Protein AF-A0A4Y9QJM5-F1 (afdb_monomer_lite)

Structure (mmCIF, N/CA/C/O backbone):
data_AF-A0A4Y9QJM5-F1
#
_entry.id   AF-A0A4Y9QJM5-F1
#
loop_
_atom_site.group_PDB
_atom_site.id
_atom_site.type_symbol
_atom_site.label_atom_id
_atom_site.label_alt_id
_atom_site.label_comp_id
_atom_site.label_asym_id
_atom_site.label_entity_id
_atom_site.label_seq_id
_atom_site.pdbx_PDB_ins_code
_atom_site.Cartn_x
_atom_site.Cartn_y
_atom_site.Cartn_z
_atom_site.occupancy
_atom_site.B_iso_or_equiv
_atom_site.auth_seq_id
_atom_site.auth_comp_id
_atom_site.auth_asym_id
_atom_site.auth_atom_id
_atom_site.pdbx_PDB_model_num
ATOM 1 N N . LEU A 1 1 ? -17.886 15.726 12.403 1.00 83.50 1 LEU A N 1
ATOM 2 C CA . LEU A 1 1 ? -17.466 14.812 13.496 1.00 83.50 1 LEU A CA 1
ATOM 3 C C . LEU A 1 1 ? -16.026 15.123 13.892 1.00 83.50 1 LEU A C 1
ATOM 5 O O . LEU A 1 1 ? -15.259 15.506 13.017 1.00 83.50 1 LEU A O 1
ATOM 9 N N . SER A 1 2 ? -15.636 14.933 15.158 1.00 97.12 2 SER A N 1
ATOM 10 C CA . SER A 1 2 ? -14.208 14.939 15.510 1.00 97.12 2 SER A CA 1
ATOM 11 C C . SER A 1 2 ? -13.506 13.706 14.911 1.00 97.12 2 SER A C 1
ATOM 13 O O . SER A 1 2 ? -14.159 12.671 14.732 1.00 97.12 2 SER A O 1
ATOM 15 N N . PRO A 1 3 ? -12.190 13.758 14.626 1.00 95.62 3 PRO A N 1
ATOM 16 C CA . PRO A 1 3 ? -11.461 12.617 14.066 1.00 95.62 3 PRO A CA 1
ATOM 17 C C . PRO A 1 3 ? -11.560 11.346 14.916 1.00 95.62 3 PRO A C 1
ATOM 19 O O . PRO A 1 3 ? -11.532 10.240 14.388 1.00 95.62 3 PRO A O 1
ATOM 22 N N . GLU A 1 4 ? -11.657 11.491 16.236 1.00 96.31 4 GLU A N 1
ATOM 23 C CA . GLU A 1 4 ? -11.785 10.367 17.162 1.00 96.31 4 GLU A CA 1
ATOM 24 C C . GLU A 1 4 ? -13.166 9.726 17.108 1.00 96.31 4 GLU A C 1
ATOM 26 O O . GLU A 1 4 ? -13.255 8.518 16.893 1.00 96.31 4 GLU A O 1
ATOM 31 N N . ARG A 1 5 ? -14.232 10.538 17.182 1.00 97.31 5 ARG A N 1
ATOM 32 C CA . ARG A 1 5 ? -15.596 10.026 17.019 1.00 97.31 5 ARG A CA 1
ATOM 33 C C . ARG A 1 5 ? -15.779 9.354 15.665 1.00 97.31 5 ARG A C 1
ATOM 35 O O . ARG A 1 5 ? -16.437 8.328 15.593 1.00 97.31 5 ARG A O 1
ATOM 42 N N . PHE A 1 6 ? -15.175 9.897 14.607 1.00 98.06 6 PHE A N 1
ATOM 43 C CA . PHE A 1 6 ? -15.260 9.288 13.282 1.00 98.06 6 PHE A CA 1
ATOM 44 C C . PHE A 1 6 ? -14.622 7.896 13.261 1.00 98.06 6 PHE A C 1
ATOM 46 O O . PHE A 1 6 ? -15.219 6.966 12.739 1.00 98.06 6 PHE A O 1
ATOM 53 N N . ARG A 1 7 ? -13.436 7.723 13.861 1.00 97.38 7 ARG A N 1
ATOM 54 C CA . ARG A 1 7 ? -12.781 6.406 13.927 1.00 97.38 7 ARG A CA 1
ATOM 55 C C . ARG A 1 7 ? -13.585 5.388 14.731 1.00 97.38 7 ARG A C 1
ATOM 57 O O . ARG A 1 7 ? -13.548 4.215 14.375 1.00 97.38 7 ARG A O 1
ATOM 64 N N . HIS A 1 8 ? -14.240 5.828 15.805 1.00 97.06 8 HIS A N 1
ATOM 65 C CA . HIS A 1 8 ? -15.094 4.966 16.616 1.00 97.06 8 HIS A CA 1
ATOM 66 C C . HIS A 1 8 ? -16.312 4.512 15.815 1.00 97.06 8 HIS A C 1
ATOM 68 O O . HIS A 1 8 ? -16.457 3.318 15.583 1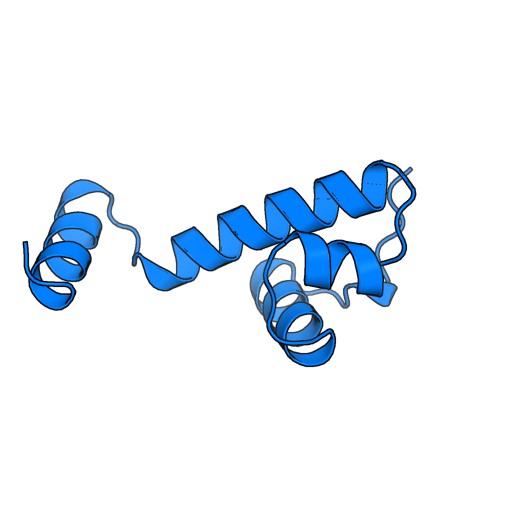.00 97.06 8 HIS A O 1
ATOM 74 N N . LEU A 1 9 ? -17.066 5.466 15.265 1.00 98.25 9 LEU A N 1
ATOM 75 C CA . LEU A 1 9 ? -18.246 5.175 14.455 1.00 98.25 9 LEU A CA 1
ATOM 76 C C . LEU A 1 9 ? -17.900 4.316 13.233 1.00 98.25 9 LEU A C 1
ATOM 78 O O . LEU A 1 9 ? -18.595 3.363 12.923 1.00 98.25 9 LEU A O 1
ATOM 82 N N . PHE A 1 10 ? -16.780 4.589 12.560 1.00 98.38 10 PHE A N 1
ATOM 83 C CA . PHE A 1 10 ? -16.336 3.770 11.432 1.00 98.38 10 PHE A CA 1
ATOM 84 C C . PHE A 1 10 ? -16.114 2.305 11.838 1.00 98.38 10 PHE A C 1
ATOM 86 O O . PHE A 1 10 ? -16.471 1.404 11.084 1.00 98.38 10 PHE A O 1
ATOM 93 N N . LEU A 1 11 ? -15.536 2.053 13.018 1.00 98.25 11 LEU A N 1
ATOM 94 C CA . LEU A 1 11 ? -15.367 0.692 13.529 1.00 98.25 11 LEU A CA 1
ATOM 95 C C . LEU A 1 11 ? -16.711 0.055 13.894 1.00 98.25 11 LEU A C 1
ATOM 97 O O . LEU A 1 11 ? -16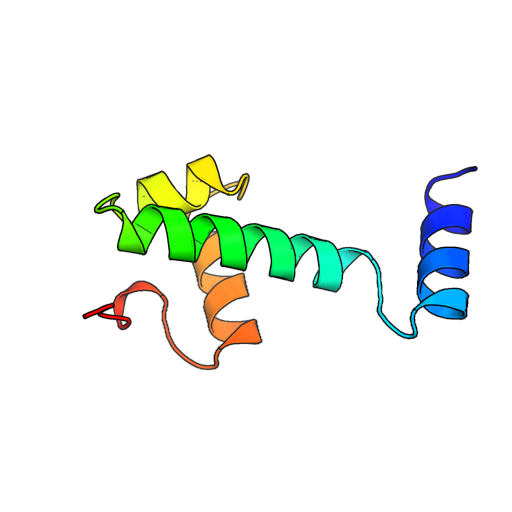.908 -1.113 13.576 1.00 98.25 11 LEU A O 1
ATOM 101 N N . GLU A 1 12 ? -1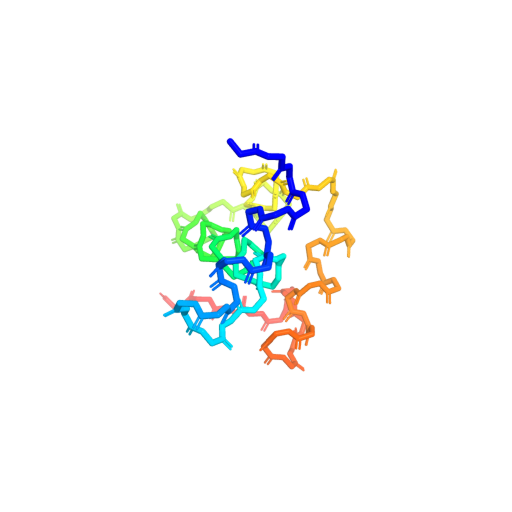7.601 0.799 14.549 1.00 98.38 12 GLU A N 1
ATOM 102 C CA . GLU A 1 12 ? -18.935 0.317 14.931 1.00 98.38 12 GLU A CA 1
ATOM 103 C C . GLU A 1 12 ? -19.759 -0.098 13.706 1.00 98.38 12 GLU A C 1
ATOM 105 O O . GLU A 1 12 ? -20.340 -1.178 13.700 1.00 98.38 12 GLU A O 1
ATOM 110 N N . GLU A 1 13 ? -19.736 0.711 12.645 1.00 98.19 13 GLU A N 1
ATOM 111 C CA . GLU A 1 13 ? -20.558 0.495 11.449 1.00 98.19 13 GLU A CA 1
ATOM 112 C C . GLU A 1 13 ? -19.951 -0.515 10.460 1.00 98.19 13 GLU A C 1
ATOM 114 O O . GLU A 1 13 ? -20.678 -1.220 9.765 1.00 98.19 13 GLU A O 1
ATOM 119 N N . THR A 1 14 ? -18.618 -0.597 10.353 1.00 97.94 14 THR A N 1
ATOM 120 C CA . THR 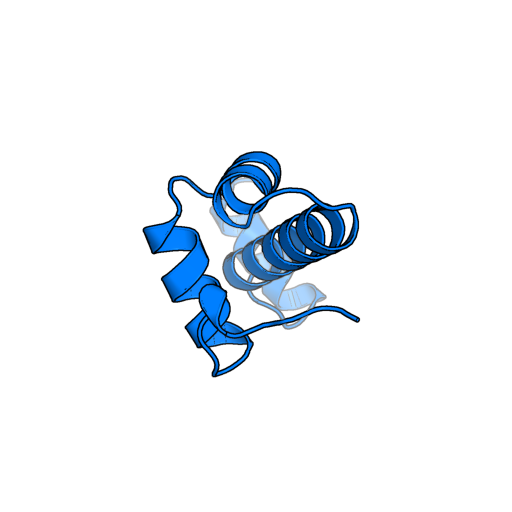A 1 14 ? -17.952 -1.451 9.341 1.00 97.94 14 THR A CA 1
ATOM 121 C C . THR A 1 14 ? -17.304 -2.709 9.914 1.00 97.94 14 THR A C 1
ATOM 123 O O . THR A 1 14 ? -16.924 -3.603 9.161 1.00 97.94 14 THR A O 1
ATOM 126 N N . GLY A 1 15 ? -17.084 -2.764 11.231 1.00 97.94 15 GLY A N 1
ATOM 127 C CA . GLY A 1 15 ? -16.271 -3.794 11.882 1.00 97.94 15 GLY A CA 1
ATOM 128 C C . GLY A 1 15 ? -14.760 -3.669 11.629 1.00 97.94 15 GLY A C 1
ATOM 129 O O . GLY A 1 15 ? -13.980 -4.472 12.146 1.00 97.94 15 GLY A O 1
ATOM 130 N N . ILE A 1 16 ? -14.304 -2.662 10.872 1.00 97.00 16 ILE A N 1
ATOM 131 C CA . ILE A 1 16 ? -12.900 -2.485 10.482 1.00 97.00 16 ILE A CA 1
ATOM 132 C C . ILE A 1 16 ? -12.346 -1.196 11.091 1.00 97.00 16 ILE A C 1
ATOM 134 O O . ILE A 1 16 ? -12.981 -0.147 11.104 1.00 97.00 16 ILE A O 1
ATOM 138 N N . ARG A 1 17 ? -11.101 -1.224 11.578 1.00 97.06 17 ARG A N 1
ATOM 139 C CA . ARG A 1 17 ? -10.431 0.003 12.035 1.00 97.06 17 ARG A CA 1
ATOM 140 C C . ARG A 1 17 ? -10.069 0.889 10.839 1.00 97.06 17 ARG A C 1
ATOM 142 O O . ARG A 1 17 ? -9.444 0.430 9.886 1.00 97.06 17 ARG A O 1
ATOM 149 N N . PHE A 1 18 ? -10.324 2.192 10.959 1.00 97.31 18 PHE A N 1
ATOM 150 C CA . PHE A 1 18 ? -10.102 3.157 9.875 1.00 97.31 18 PHE A CA 1
ATOM 151 C C . PHE A 1 18 ? -8.659 3.196 9.329 1.00 97.31 18 PHE A C 1
ATOM 153 O O . PHE A 1 18 ? -8.448 3.259 8.124 1.00 97.31 18 PHE A O 1
ATOM 160 N N . ARG A 1 19 ? -7.632 3.143 10.192 1.00 95.06 19 ARG A N 1
ATOM 161 C CA . ARG A 1 19 ? -6.226 3.227 9.740 1.00 95.06 19 ARG A CA 1
ATOM 162 C C . ARG A 1 19 ? -5.804 2.041 8.853 1.00 95.06 19 ARG A C 1
ATOM 164 O O . ARG A 1 19 ? -5.297 2.303 7.767 1.00 95.06 19 ARG A O 1
ATOM 171 N N . PRO A 1 20 ? -5.983 0.773 9.274 1.00 94.75 20 PRO A N 1
ATOM 172 C CA . PRO A 1 20 ? -5.741 -0.381 8.407 1.00 94.75 20 PRO A CA 1
ATOM 173 C C . PRO A 1 20 ? -6.524 -0.331 7.095 1.00 94.75 20 PRO A C 1
ATOM 175 O O . PRO A 1 20 ? -5.962 -0.661 6.058 1.00 94.75 20 PRO A O 1
ATOM 178 N N . TYR A 1 21 ? -7.772 0.146 7.129 1.00 96.75 21 TYR A N 1
ATOM 179 C CA . TYR A 1 21 ? -8.575 0.339 5.922 1.00 96.75 21 TYR A CA 1
ATOM 180 C C . TYR A 1 21 ? -7.927 1.331 4.943 1.00 96.75 21 TYR A C 1
ATOM 182 O O . TYR A 1 21 ? -7.744 1.018 3.774 1.00 96.75 21 TYR A O 1
ATOM 190 N N . VAL A 1 22 ? -7.472 2.494 5.417 1.00 97.12 22 VAL A N 1
ATOM 191 C CA . VAL A 1 22 ? -6.757 3.453 4.556 1.00 97.12 22 VAL A CA 1
ATOM 192 C C . VAL A 1 22 ? -5.455 2.862 4.010 1.00 97.12 22 VAL A C 1
ATOM 194 O O . VAL A 1 22 ? -5.119 3.091 2.852 1.00 97.12 22 VAL A O 1
ATOM 197 N N . LEU A 1 23 ? -4.709 2.101 4.816 1.00 97.38 23 LEU A N 1
ATOM 198 C CA . LEU A 1 23 ? -3.485 1.444 4.344 1.00 97.38 23 LEU A CA 1
ATOM 199 C C . LEU A 1 23 ? -3.775 0.396 3.264 1.00 97.38 23 LEU A C 1
ATOM 201 O O . LEU A 1 23 ? -3.004 0.310 2.313 1.00 97.38 23 LEU A O 1
ATOM 205 N N . TRP A 1 24 ? -4.885 -0.338 3.374 1.00 96.62 24 TRP A N 1
ATOM 206 C CA . TRP A 1 24 ? -5.350 -1.247 2.328 1.00 96.62 24 TRP A CA 1
ATOM 207 C C . TRP A 1 24 ? -5.596 -0.512 1.009 1.00 96.62 24 TRP A C 1
ATOM 209 O O . TRP A 1 24 ? -5.002 -0.876 -0.000 1.00 96.62 24 TRP A O 1
ATOM 219 N N . LEU A 1 25 ? -6.377 0.573 1.037 1.00 97.75 25 LEU A N 1
ATOM 220 C CA . LEU A 1 25 ? -6.666 1.368 -0.163 1.00 97.75 25 LEU A CA 1
ATOM 221 C C . LEU A 1 25 ? -5.390 1.908 -0.822 1.00 97.75 25 LEU A C 1
ATOM 223 O O . LEU A 1 25 ? -5.248 1.894 -2.039 1.00 97.75 25 LEU A O 1
ATOM 227 N N . ARG A 1 26 ? -4.420 2.354 -0.016 1.00 98.12 26 ARG A N 1
ATOM 228 C CA . ARG A 1 26 ? -3.124 2.807 -0.539 1.00 98.12 26 ARG A CA 1
ATOM 229 C C . ARG A 1 26 ? -2.338 1.672 -1.185 1.00 98.12 26 ARG A C 1
ATOM 231 O O . ARG A 1 26 ? -1.717 1.880 -2.220 1.00 98.12 26 ARG A O 1
ATOM 238 N N . LEU A 1 27 ? -2.337 0.481 -0.589 1.00 96.94 27 LEU A N 1
ATOM 239 C CA . LEU A 1 27 ? -1.693 -0.678 -1.207 1.00 96.94 27 LEU A CA 1
ATOM 240 C C . LEU A 1 27 ? -2.357 -1.044 -2.533 1.00 96.94 27 LEU A C 1
ATOM 242 O O . LEU A 1 27 ? -1.640 -1.329 -3.482 1.00 96.94 27 LEU A O 1
ATOM 246 N N . GLU A 1 28 ? -3.684 -0.983 -2.617 1.00 96.44 28 GLU A N 1
ATOM 247 C CA . GLU A 1 28 ? -4.423 -1.208 -3.862 1.00 96.44 28 GLU A CA 1
ATOM 248 C C . GLU A 1 28 ? -3.990 -0.217 -4.954 1.00 96.44 28 GLU A C 1
ATOM 250 O O . GLU A 1 28 ? -3.623 -0.632 -6.053 1.00 96.44 28 GLU A O 1
ATOM 255 N N . THR A 1 29 ? -3.897 1.079 -4.631 1.00 98.00 29 THR A N 1
ATOM 256 C CA . THR A 1 29 ? -3.349 2.094 -5.548 1.00 98.00 29 THR A CA 1
ATOM 257 C C . THR A 1 29 ? -1.900 1.802 -5.951 1.00 98.00 29 THR A C 1
ATOM 259 O O . THR A 1 29 ? -1.561 1.905 -7.129 1.00 98.00 29 THR A O 1
ATOM 262 N N . ALA A 1 30 ? -1.035 1.422 -5.005 1.00 96.88 30 ALA A N 1
ATOM 263 C CA . ALA A 1 30 ? 0.367 1.118 -5.296 1.00 96.88 30 ALA A CA 1
ATOM 264 C C . ALA A 1 30 ? 0.499 -0.097 -6.226 1.00 96.88 30 ALA A C 1
ATOM 266 O O . ALA A 1 30 ? 1.258 -0.062 -7.189 1.00 96.88 30 ALA A O 1
ATOM 267 N N . VAL A 1 31 ? -0.260 -1.162 -5.966 1.00 94.69 31 VAL A N 1
ATOM 268 C CA . VAL A 1 31 ? -0.268 -2.378 -6.789 1.00 94.69 31 VAL A CA 1
ATOM 269 C C . VAL A 1 31 ? -0.776 -2.071 -8.195 1.00 94.69 31 VAL A C 1
ATOM 271 O O . VAL A 1 31 ? -0.154 -2.506 -9.158 1.00 94.69 31 VAL A O 1
ATOM 274 N N . ALA A 1 32 ? -1.836 -1.269 -8.329 1.00 95.44 32 ALA A N 1
ATOM 275 C CA . ALA A 1 32 ? -2.335 -0.840 -9.633 1.00 95.44 32 ALA A CA 1
ATOM 276 C C . ALA A 1 32 ? -1.298 -0.006 -10.408 1.00 95.44 32 ALA A C 1
ATOM 278 O O . ALA A 1 32 ? -1.083 -0.236 -11.595 1.00 95.44 32 ALA A O 1
ATOM 279 N N . SER A 1 33 ? -0.605 0.922 -9.738 1.00 96.56 33 SER A N 1
ATOM 280 C CA . SER A 1 33 ? 0.468 1.715 -10.356 1.00 96.56 33 SER A CA 1
ATOM 281 C C . SER A 1 33 ? 1.651 0.845 -10.785 1.00 96.56 33 SER A C 1
ATOM 283 O O . SER A 1 33 ? 2.195 1.043 -11.868 1.00 96.56 33 SER A O 1
ATOM 285 N N . TYR A 1 34 ? 2.036 -0.132 -9.962 1.00 95.31 34 TYR A N 1
ATOM 286 C CA . TYR A 1 34 ? 3.099 -1.079 -10.293 1.00 95.31 34 TYR A CA 1
ATOM 287 C C . TYR A 1 34 ? 2.711 -1.957 -11.493 1.00 95.31 34 TYR A C 1
ATOM 289 O O . TYR A 1 34 ? 3.499 -2.108 -12.423 1.00 95.31 34 TYR A O 1
ATOM 297 N N . ALA A 1 35 ? 1.469 -2.453 -11.532 1.00 94.19 35 ALA A N 1
ATOM 298 C CA . ALA A 1 35 ? 0.929 -3.207 -12.667 1.00 94.19 35 ALA A CA 1
ATOM 299 C C . ALA A 1 35 ? 0.893 -2.384 -13.968 1.00 94.19 35 ALA A C 1
ATOM 301 O O . ALA A 1 35 ? 1.057 -2.931 -15.053 1.00 94.19 35 ALA A O 1
ATOM 302 N N . ALA A 1 36 ? 0.722 -1.064 -13.866 1.00 95.75 36 ALA A N 1
ATOM 303 C CA . ALA A 1 36 ? 0.784 -0.142 -14.999 1.00 95.75 36 ALA A CA 1
ATOM 304 C C . ALA A 1 36 ? 2.223 0.185 -15.461 1.00 95.75 36 ALA A C 1
ATOM 306 O O . ALA A 1 36 ? 2.402 0.999 -16.366 1.00 95.75 36 ALA A O 1
ATOM 307 N N . GLY A 1 37 ? 3.247 -0.430 -14.858 1.00 95.19 37 GLY A N 1
ATOM 308 C CA . GLY A 1 37 ? 4.648 -0.311 -15.268 1.00 95.19 37 GLY A CA 1
ATOM 309 C C . GLY A 1 37 ? 5.481 0.696 -14.474 1.00 95.19 37 GLY A C 1
ATOM 310 O O . GLY A 1 37 ? 6.658 0.874 -14.784 1.00 95.19 37 GLY A O 1
ATOM 311 N N . SER A 1 38 ? 4.922 1.349 -13.449 1.00 96.25 38 SER A N 1
ATOM 312 C CA . SER A 1 38 ? 5.726 2.173 -12.536 1.00 96.25 38 SER A CA 1
ATOM 313 C C . SER A 1 38 ? 6.684 1.308 -11.718 1.00 96.25 38 SER A C 1
ATOM 315 O O . SER A 1 38 ? 6.383 0.163 -11.394 1.00 96.25 38 SER A O 1
ATOM 317 N N . SER A 1 39 ? 7.817 1.864 -11.294 1.00 95.44 39 SER A N 1
ATOM 318 C CA . SER A 1 39 ? 8.657 1.219 -10.281 1.00 95.44 39 SER A CA 1
ATOM 319 C C . SER A 1 39 ? 7.942 1.157 -8.922 1.00 95.44 39 SER A C 1
ATOM 321 O O . SER A 1 39 ? 7.055 1.960 -8.626 1.00 95.44 39 SER A O 1
ATOM 323 N N . LEU A 1 40 ? 8.357 0.246 -8.034 1.00 94.31 40 LEU A N 1
ATOM 324 C CA . LEU A 1 40 ? 7.796 0.159 -6.674 1.00 94.31 40 LEU A CA 1
ATOM 325 C C . LEU A 1 40 ? 7.968 1.458 -5.869 1.00 94.31 40 LEU A C 1
ATOM 327 O O . LEU A 1 40 ? 7.127 1.784 -5.032 1.00 94.31 40 LEU A O 1
ATOM 331 N N . THR A 1 41 ? 9.046 2.205 -6.117 1.00 96.06 41 THR A N 1
ATOM 332 C CA . THR A 1 41 ? 9.285 3.505 -5.480 1.00 96.06 41 THR A CA 1
ATOM 333 C C . THR A 1 41 ? 8.281 4.545 -5.965 1.00 96.06 41 THR A C 1
ATOM 335 O O . THR A 1 41 ? 7.643 5.198 -5.140 1.00 96.06 41 THR A O 1
ATOM 338 N N . GLU A 1 42 ? 8.079 4.666 -7.278 1.00 97.06 42 GLU A N 1
ATOM 339 C CA . GLU A 1 42 ? 7.072 5.572 -7.849 1.00 97.06 42 GLU A CA 1
ATOM 34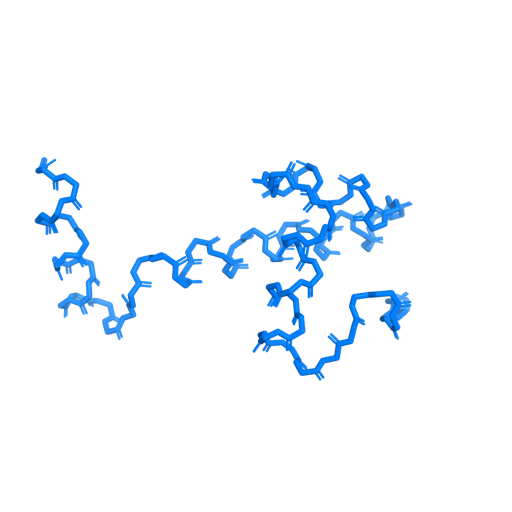0 C C . GLU A 1 42 ? 5.663 5.197 -7.383 1.00 97.06 42 GLU A C 1
ATOM 342 O O . GLU A 1 42 ? 4.933 6.057 -6.894 1.00 97.06 42 GLU A O 1
ATOM 347 N N . ALA A 1 43 ? 5.320 3.908 -7.425 1.00 97.00 43 ALA A N 1
ATOM 348 C CA . ALA A 1 43 ? 4.037 3.389 -6.963 1.00 97.00 43 ALA A CA 1
ATOM 349 C C . ALA A 1 43 ? 3.779 3.689 -5.475 1.00 97.00 43 ALA A C 1
ATOM 351 O O . ALA A 1 43 ? 2.678 4.088 -5.095 1.00 97.00 43 ALA A O 1
ATOM 352 N N . SER A 1 44 ? 4.802 3.557 -4.622 1.00 97.12 44 SER A N 1
ATOM 353 C CA . SER A 1 44 ? 4.743 3.934 -3.204 1.00 97.12 44 SER A CA 1
ATOM 354 C C . SER A 1 44 ? 4.392 5.415 -3.022 1.00 97.12 44 SER A C 1
ATOM 356 O O . SER A 1 44 ? 3.530 5.757 -2.207 1.00 97.12 44 SER A O 1
ATOM 358 N N . HIS A 1 45 ? 5.053 6.300 -3.772 1.00 97.56 45 HIS A N 1
ATOM 359 C CA . HIS A 1 45 ? 4.804 7.739 -3.696 1.00 97.56 45 HIS A CA 1
ATOM 360 C C . HIS A 1 45 ? 3.429 8.115 -4.259 1.00 97.56 45 HIS A C 1
ATOM 362 O O . HIS A 1 45 ? 2.702 8.870 -3.612 1.00 97.56 45 HIS A O 1
ATOM 368 N N . ALA A 1 46 ? 3.028 7.531 -5.391 1.00 96.50 46 ALA A N 1
ATOM 369 C CA . ALA A 1 46 ? 1.708 7.732 -5.991 1.00 96.50 46 ALA A CA 1
ATOM 370 C C . ALA A 1 46 ? 0.569 7.291 -5.053 1.00 96.50 46 ALA A C 1
ATOM 372 O O . ALA A 1 46 ? -0.459 7.957 -4.956 1.00 96.50 46 ALA A O 1
ATOM 373 N N . ALA A 1 47 ? 0.781 6.220 -4.286 1.00 97.62 47 ALA A N 1
ATOM 374 C CA . ALA A 1 47 ? -0.148 5.735 -3.267 1.00 97.62 47 ALA A CA 1
ATOM 375 C C . ALA A 1 47 ? -0.141 6.538 -1.949 1.00 97.62 47 ALA A C 1
ATOM 377 O O . ALA A 1 47 ? -0.852 6.199 -0.999 1.00 97.62 47 ALA A O 1
ATOM 378 N N . GLY A 1 48 ? 0.671 7.592 -1.840 1.00 97.31 48 GLY A N 1
ATOM 379 C CA . GLY A 1 48 ? 0.707 8.469 -0.670 1.00 97.31 48 GLY A CA 1
ATOM 380 C C . GLY A 1 48 ? 1.414 7.877 0.554 1.00 97.31 48 GLY A C 1
ATOM 381 O O . GLY A 1 48 ? 1.154 8.308 1.687 1.00 97.31 48 GLY A O 1
ATOM 382 N N . PHE A 1 49 ? 2.293 6.885 0.378 1.00 97.75 49 PHE A N 1
ATOM 383 C CA . PHE A 1 49 ? 3.222 6.495 1.438 1.00 97.75 49 PHE A CA 1
ATOM 384 C C . PHE A 1 49 ? 4.287 7.578 1.637 1.00 97.75 49 PHE A C 1
ATOM 386 O O . PHE A 1 49 ? 4.733 8.220 0.692 1.00 97.75 49 PHE A O 1
ATOM 393 N N . ALA A 1 50 ? 4.694 7.774 2.893 1.00 95.00 50 ALA A N 1
ATOM 394 C CA . ALA A 1 50 ? 5.717 8.758 3.252 1.00 95.00 50 ALA A CA 1
ATOM 395 C C . ALA A 1 50 ? 7.071 8.458 2.586 1.00 95.00 50 ALA A C 1
ATOM 397 O O . ALA A 1 50 ? 7.770 9.370 2.161 1.00 95.00 50 ALA A O 1
ATOM 398 N N . ASP A 1 51 ? 7.415 7.174 2.488 1.00 95.69 51 ASP A N 1
ATOM 399 C CA . ASP A 1 51 ? 8.644 6.681 1.884 1.00 95.69 51 ASP A CA 1
ATOM 400 C C . ASP A 1 51 ? 8.502 5.189 1.519 1.00 95.69 51 ASP A C 1
ATOM 402 O O . ASP A 1 51 ? 7.574 4.495 1.961 1.00 95.69 51 ASP A O 1
ATOM 406 N N . SER A 1 52 ? 9.460 4.683 0.738 1.00 94.38 52 SER A N 1
ATOM 407 C CA . SER A 1 52 ? 9.499 3.280 0.298 1.00 94.38 52 SER A CA 1
ATOM 408 C C . SER A 1 52 ? 9.647 2.279 1.456 1.00 94.38 52 SER A C 1
ATOM 410 O O . SER A 1 52 ? 9.203 1.132 1.349 1.00 94.38 52 SER A O 1
ATOM 412 N N . ALA A 1 53 ? 10.240 2.677 2.588 1.00 95.62 53 ALA A N 1
ATOM 413 C CA . ALA A 1 53 ? 10.421 1.795 3.738 1.00 95.62 53 ALA A CA 1
ATOM 414 C C . ALA A 1 53 ? 9.099 1.598 4.503 1.00 95.62 53 ALA A C 1
ATOM 416 O O . ALA A 1 53 ? 8.784 0.489 4.940 1.00 95.62 53 ALA A O 1
ATOM 417 N N . HIS A 1 54 ? 8.291 2.651 4.636 1.00 96.62 54 HIS A N 1
ATOM 418 C CA . HIS A 1 54 ? 6.936 2.594 5.173 1.00 96.62 54 HIS A CA 1
ATOM 419 C C . HIS A 1 54 ? 6.025 1.744 4.284 1.00 96.62 54 HIS A C 1
ATOM 421 O O . HIS A 1 54 ? 5.322 0.874 4.810 1.00 96.62 54 HIS A O 1
ATOM 427 N N . PHE A 1 55 ? 6.085 1.931 2.964 1.00 97.06 55 PHE A N 1
ATOM 428 C CA . PHE A 1 55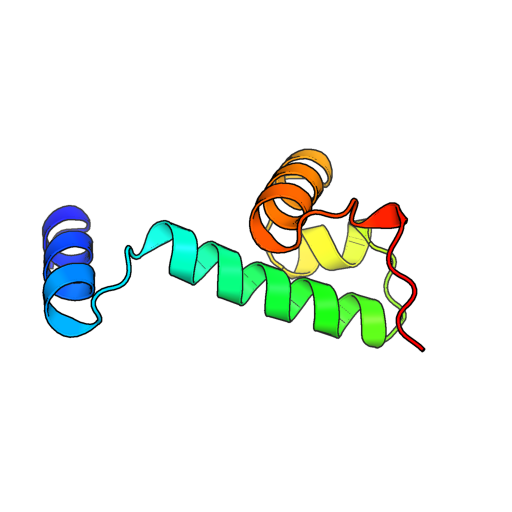 ? 5.397 1.065 2.007 1.00 97.06 55 PHE A CA 1
ATOM 429 C C . PHE A 1 55 ? 5.800 -0.402 2.197 1.00 97.06 55 PHE A C 1
ATOM 431 O O . PHE A 1 55 ? 4.942 -1.235 2.480 1.00 97.06 55 PHE A O 1
ATOM 438 N N . SER A 1 56 ? 7.100 -0.708 2.182 1.00 95.81 56 SER A N 1
ATOM 439 C CA . SER A 1 56 ? 7.608 -2.084 2.299 1.00 95.81 56 SER A CA 1
ATOM 440 C C . SER A 1 56 ? 7.175 -2.773 3.599 1.00 95.81 56 SER A C 1
ATOM 442 O O . SER A 1 56 ? 6.738 -3.924 3.583 1.00 95.81 56 SER A O 1
ATOM 444 N N . ARG A 1 57 ? 7.224 -2.066 4.740 1.00 96.62 57 ARG A N 1
ATOM 445 C CA . ARG A 1 57 ? 6.744 -2.594 6.033 1.00 96.62 57 ARG A CA 1
ATOM 446 C C . ARG A 1 57 ? 5.238 -2.848 6.041 1.00 96.62 57 ARG A C 1
ATOM 448 O O . ARG A 1 57 ? 4.786 -3.779 6.707 1.00 96.62 57 ARG A O 1
ATOM 455 N N . THR A 1 58 ? 4.464 -2.007 5.362 1.00 96.88 58 THR A N 1
ATOM 456 C CA . THR A 1 58 ? 3.007 -2.161 5.263 1.00 96.88 58 THR A CA 1
ATOM 457 C C . THR A 1 58 ? 2.663 -3.330 4.348 1.00 96.88 58 THR A C 1
ATOM 459 O O . THR A 1 58 ? 1.904 -4.205 4.753 1.00 96.88 58 THR A O 1
ATOM 462 N N . PHE A 1 59 ? 3.308 -3.408 3.183 1.00 96.25 59 PHE A N 1
ATOM 463 C CA . PHE A 1 59 ? 3.155 -4.488 2.216 1.00 96.25 59 PHE A CA 1
ATOM 464 C C . PHE A 1 59 ? 3.449 -5.851 2.852 1.00 96.25 59 PHE A C 1
ATOM 466 O O . PHE A 1 59 ? 2.588 -6.725 2.857 1.00 96.25 59 PHE A O 1
ATOM 473 N N . LYS A 1 60 ? 4.607 -6.004 3.512 1.00 96.06 60 LYS A N 1
ATOM 474 C CA . LYS A 1 60 ? 4.966 -7.250 4.207 1.00 96.06 60 LYS A CA 1
ATOM 475 C C . LYS A 1 60 ? 3.975 -7.626 5.302 1.00 96.06 60 LYS A C 1
ATOM 477 O O . LYS A 1 60 ? 3.658 -8.798 5.465 1.00 96.06 60 LYS A O 1
ATOM 482 N N . ARG A 1 61 ? 3.481 -6.648 6.063 1.00 95.31 61 ARG A N 1
ATOM 483 C CA . ARG A 1 61 ? 2.501 -6.897 7.128 1.00 95.31 61 ARG A CA 1
ATOM 484 C C . ARG A 1 61 ? 1.171 -7.409 6.578 1.00 95.31 61 ARG A C 1
ATOM 486 O O . ARG A 1 61 ? 0.524 -8.193 7.257 1.00 95.31 61 ARG A O 1
ATOM 493 N N . MET A 1 62 ? 0.757 -6.935 5.404 1.00 92.25 62 MET A N 1
ATOM 494 C CA . MET A 1 62 ? -0.562 -7.232 4.840 1.00 92.25 62 MET A CA 1
ATOM 495 C C . MET A 1 62 ? -0.555 -8.439 3.898 1.00 92.25 62 MET A C 1
ATOM 497 O O . MET A 1 62 ? -1.508 -9.207 3.917 1.00 92.25 62 MET A O 1
ATOM 501 N N . PHE A 1 63 ? 0.523 -8.647 3.138 1.00 91.06 63 PHE A N 1
ATOM 502 C CA . PHE A 1 63 ? 0.643 -9.741 2.166 1.00 91.06 63 PHE A CA 1
ATOM 503 C C . PHE A 1 63 ? 1.595 -10.866 2.601 1.00 91.06 63 PHE A C 1
ATOM 505 O O . PHE A 1 63 ? 1.683 -11.888 1.932 1.00 91.06 63 PHE A O 1
ATOM 512 N N . GLY A 1 64 ? 2.352 -10.694 3.688 1.00 94.00 64 GLY A N 1
ATOM 513 C CA . GLY A 1 64 ? 3.303 -11.698 4.187 1.00 94.00 64 GLY A CA 1
ATOM 514 C C . GLY A 1 64 ? 4.624 -11.791 3.411 1.00 94.00 64 GLY A C 1
ATOM 515 O O . GLY A 1 64 ? 5.552 -12.454 3.871 1.00 94.00 64 GLY A O 1
ATOM 516 N N . ILE A 1 65 ? 4.754 -11.090 2.283 1.00 93.00 65 ILE A N 1
ATOM 517 C CA . ILE A 1 65 ? 5.927 -11.118 1.394 1.00 93.00 65 ILE A CA 1
ATOM 518 C C . ILE A 1 65 ? 6.517 -9.719 1.190 1.00 93.00 65 ILE A C 1
ATOM 520 O O . ILE A 1 65 ? 5.875 -8.709 1.466 1.00 93.00 65 ILE A O 1
ATOM 524 N N . GLN A 1 66 ? 7.768 -9.638 0.738 1.00 93.19 66 GLN A N 1
ATOM 525 C CA . GLN A 1 66 ? 8.411 -8.352 0.452 1.00 93.19 66 GLN A CA 1
ATOM 526 C C . GLN A 1 66 ? 7.873 -7.767 -0.857 1.00 93.19 66 GLN A C 1
ATOM 528 O O . GLN A 1 66 ? 7.754 -8.497 -1.836 1.00 93.19 66 GLN A O 1
ATOM 533 N N . ALA A 1 67 ? 7.636 -6.453 -0.902 1.00 90.00 67 ALA A N 1
ATOM 534 C CA . ALA A 1 67 ? 7.148 -5.781 -2.111 1.00 90.00 67 ALA A CA 1
ATOM 535 C C . ALA A 1 67 ? 8.073 -6.006 -3.322 1.00 90.00 67 ALA A C 1
ATOM 537 O O . ALA A 1 67 ? 7.601 -6.290 -4.414 1.00 90.00 67 ALA A O 1
ATOM 538 N N . GLY A 1 68 ? 9.394 -5.971 -3.108 1.00 88.44 68 GLY A N 1
ATOM 539 C CA . GLY A 1 68 ? 10.394 -6.228 -4.152 1.00 88.44 68 GLY A CA 1
ATOM 540 C C . GLY A 1 68 ? 10.430 -7.661 -4.692 1.00 88.44 68 GLY A C 1
ATOM 541 O O . GLY A 1 68 ? 11.097 -7.900 -5.689 1.00 88.44 68 GLY A O 1
ATOM 542 N N . GLY A 1 69 ? 9.753 -8.611 -4.039 1.00 83.19 69 GLY A N 1
ATOM 543 C CA . GLY A 1 69 ? 9.655 -10.001 -4.492 1.00 83.19 69 GLY A CA 1
ATOM 544 C C . GLY A 1 69 ? 8.385 -10.303 -5.289 1.00 83.19 69 GLY A C 1
ATOM 545 O O . GLY A 1 69 ? 8.172 -11.454 -5.653 1.00 83.19 69 GLY A O 1
ATOM 546 N N . VAL A 1 70 ? 7.522 -9.308 -5.515 1.00 83.81 70 VAL A N 1
ATOM 547 C CA . VAL A 1 70 ? 6.287 -9.479 -6.283 1.00 83.81 70 VAL A CA 1
ATOM 548 C C . VAL A 1 70 ? 6.554 -9.143 -7.740 1.00 83.81 70 VAL A C 1
ATOM 550 O O . VAL A 1 70 ? 6.905 -8.013 -8.059 1.00 83.81 70 VAL A O 1
ATOM 553 N N . GLN A 1 71 ? 6.341 -10.116 -8.620 1.00 77.81 71 GLN A N 1
ATOM 554 C CA . GLN A 1 71 ? 6.221 -9.895 -10.057 1.00 77.81 71 GLN A CA 1
ATOM 555 C C . GLN A 1 71 ? 4.748 -10.033 -10.424 1.00 77.81 71 GLN A C 1
ATOM 557 O O . GLN A 1 71 ? 4.147 -11.086 -10.215 1.00 77.81 71 GLN A O 1
ATOM 562 N N . LEU A 1 72 ? 4.161 -8.941 -10.911 1.00 75.50 72 LEU A N 1
ATOM 563 C CA . LEU A 1 72 ? 2.835 -8.965 -11.519 1.00 75.50 72 LEU A CA 1
ATOM 564 C C . LEU A 1 72 ? 3.030 -9.356 -12.988 1.00 75.50 72 LEU A C 1
ATOM 566 O O . LEU A 1 72 ? 3.900 -8.790 -13.651 1.00 75.50 72 LEU A O 1
ATOM 570 N N . ALA A 1 73 ? 2.314 -10.394 -13.421 1.00 59.22 73 ALA A N 1
ATOM 571 C CA . ALA A 1 73 ? 2.387 -10.951 -14.772 1.00 59.22 73 ALA A CA 1
ATOM 572 C C . ALA A 1 73 ? 1.681 -10.064 -15.803 1.00 59.22 73 ALA A C 1
ATOM 574 O O . ALA A 1 73 ? 0.684 -9.409 -15.418 1.00 59.22 73 ALA A O 1
#

pLDDT: mean 94.56, std 6.05, range [59.22, 98.38]

Sequence (73 aa):
LSPERFRHLFLEETGIRFRPYVLWLRLETAVASYAAGSSLTEASHAAGFADSAHFSRTFKRMFGIQAGGVQLA

Radius of gyration: 13.95 Å; chains: 1; bounding box: 31×27×32 Å

Foldseek 3Di:
DPPVVVQVVCCVVPVDGPVLVLLVQLVVQLVVVVVVPDDSQVSCVRSPHPGSVSNQVSCCVVVVDGPVPDDDD

Secondary structure (DSSP, 8-state):
--HHHHHHHHHHHHSS-HHHHHHHHHHHHHHHHHHTT--HHHHHHHTT-SSHHHHHHHHHHHHSS-GGG----